Protein AF-A0A2D1U9T9-F1 (afdb_monomer)

Sequence (162 aa):
MYYWYNGSKIPLVIDSTIGIVLTEDYENVRSSLKSVSQSTKLRSDYYLFESKARLDLSKVIGKVKNLQYGYKTLSNQQLTPTGEIVVQPKQGVEFGAILAKSNAKLSIKNRNKYGTYVLKVESNASILDVANEIYKSGLVESSHPNFIARIVKFSNDPLFSS

Radius of gyration: 17.71 Å; Cα contacts (8 Å, |Δi|>4): 326; chains: 1; bounding box: 40×55×42 Å

pLDDT: mean 87.31, std 11.98, range [39.84, 95.81]

Solvent-accessible surface area (backbone atoms only — not comparable to full-atom values): 9339 Å² total; per-residue (Å²): 97,55,41,44,55,96,95,37,79,46,59,36,44,81,27,49,33,30,40,38,35,31,35,93,58,57,66,65,50,54,65,56,40,74,65,55,75,46,73,45,76,77,53,90,48,31,33,39,36,33,31,95,48,74,60,65,67,73,69,44,64,90,75,40,80,32,72,45,63,22,30,22,39,88,86,68,48,52,32,38,71,70,52,32,32,40,36,27,57,34,92,92,51,59,68,70,66,54,57,72,57,36,96,55,53,70,44,82,74,48,70,50,99,85,62,36,33,35,32,35,57,78,47,78,59,58,54,47,57,49,21,44,42,40,35,73,67,67,56,32,77,45,24,25,62,39,62,53,64,75,80,79,79,80,86,76,73,86,83,80,73,135

Secondary structure (DSSP, 8-state):
-EEEETTEEEEEEEEEEEEEEE-S-HHHHHHH-TTEEEEEEEETTEEEEEESS---GGGGTTTSSEEEEEEEETT--EEEEEEEEEEEEPTT--HHHHHTT-SS-EEEEEE-TTS-EEEEE-SS--HHHHHHHHHHTTSEEEEEEEEEE--------TT---

Nearest PDB structures (foldseek):
  1kon-assembly1_A  TM=4.796E-01  e=1.110E-01  Escherichia coli
  4wk3-assembly1_A  TM=5.100E-01  e=9.656E-01  Staphylococcus aureus subsp. aureus COL
  4yb7-assembly2_G  TM=3.724E-01  e=5.162E-01  Campylobacter jejuni RM1221
  7mp7-assembly1_A  TM=4.086E-01  e=1.612E+00  Thermus thermophilus
  1n0u-assembly1_A  TM=4.116E-01  e=2.691E+00  Saccharomyces cerevisiae

Foldseek 3Di:
DFADDQNDTFDKDFDQQKKKFQAPCPPQQVVLFVQFPDKDDPDDRIIITGGPDGTDCVSCVPVTQEMDTWIAGPVRWTWAFPQKKKFAFDPPQDPVVLCVQAPFDKDWPDADPNRITIIGGNHNDDQRVSQRSSVVVVGTPHMGTDIDTDDDPPPPPVPDDD

Mean predicted aligned error: 6.59 Å

Structure (mmCIF, N/CA/C/O backbone):
data_AF-A0A2D1U9T9-F1
#
_entry.id   AF-A0A2D1U9T9-F1
#
loop_
_atom_site.group_PDB
_atom_site.id
_atom_site.type_symbol
_atom_site.label_atom_id
_atom_site.label_alt_id
_atom_site.label_comp_id
_atom_site.label_asym_id
_atom_site.label_entity_id
_atom_site.label_seq_id
_atom_site.pdbx_PDB_ins_code
_atom_site.Cartn_x
_atom_site.Cartn_y
_atom_site.Cartn_z
_atom_site.occupancy
_atom_site.B_iso_or_equiv
_atom_site.auth_seq_id
_atom_site.auth_comp_id
_atom_site.auth_asym_id
_atom_site.auth_atom_id
_atom_site.pdbx_PDB_model_num
ATOM 1 N N . MET A 1 1 ? -9.357 -3.236 -8.770 1.00 90.19 1 MET A N 1
ATOM 2 C CA . MET A 1 1 ? -9.032 -3.211 -7.321 1.00 90.19 1 MET A CA 1
ATOM 3 C C . MET A 1 1 ? -9.669 -1.965 -6.716 1.00 90.19 1 MET A C 1
ATOM 5 O O . MET A 1 1 ? -10.080 -1.106 -7.488 1.00 90.19 1 MET A O 1
ATOM 9 N N . TYR A 1 2 ? -9.825 -1.858 -5.396 1.00 94.12 2 TYR A N 1
ATOM 10 C CA . TYR A 1 2 ? -10.397 -0.655 -4.771 1.00 94.12 2 TYR A CA 1
ATOM 11 C C . TYR A 1 2 ? -9.944 -0.493 -3.319 1.00 94.12 2 TYR A C 1
ATOM 13 O O . TYR A 1 2 ? -9.470 -1.451 -2.706 1.00 94.12 2 TYR A O 1
ATOM 21 N N . TYR A 1 3 ? -10.152 0.699 -2.769 1.00 94.06 3 TYR A N 1
ATOM 22 C CA . TYR A 1 3 ? -10.140 0.947 -1.327 1.00 94.06 3 TYR A CA 1
ATOM 23 C C . TYR A 1 3 ? -11.414 1.685 -0.908 1.00 94.06 3 TYR A C 1
ATOM 25 O O . TYR A 1 3 ? -12.088 2.286 -1.747 1.00 94.06 3 TYR A O 1
ATOM 33 N N . TRP A 1 4 ? -11.765 1.619 0.373 1.00 94.06 4 TRP A N 1
ATOM 34 C CA . TRP A 1 4 ? -12.865 2.406 0.925 1.00 94.06 4 TRP A CA 1
ATOM 35 C C . TRP A 1 4 ? -12.392 3.794 1.339 1.00 94.06 4 TRP A C 1
ATOM 37 O O . TRP A 1 4 ? -11.354 3.931 1.975 1.00 94.06 4 TRP A O 1
ATOM 47 N N . TYR A 1 5 ? -13.167 4.822 1.015 1.00 89.31 5 TYR A N 1
ATOM 48 C CA . TYR A 1 5 ? -12.962 6.184 1.501 1.00 89.31 5 TYR A CA 1
ATOM 49 C C . TYR A 1 5 ? -14.317 6.872 1.636 1.00 89.31 5 TYR A C 1
ATOM 51 O O . TYR A 1 5 ? -15.117 6.827 0.703 1.00 89.31 5 TYR A O 1
ATOM 59 N N . ASN A 1 6 ? -14.597 7.465 2.800 1.00 86.56 6 ASN A N 1
ATOM 60 C CA . ASN A 1 6 ? -15.868 8.138 3.104 1.00 86.56 6 ASN A CA 1
ATOM 61 C C . ASN A 1 6 ? -17.113 7.325 2.689 1.00 86.56 6 ASN A C 1
ATOM 63 O O . ASN A 1 6 ? -17.999 7.822 1.999 1.00 86.56 6 ASN A O 1
ATOM 67 N N . GLY A 1 7 ? -17.150 6.038 3.053 1.00 88.62 7 GLY A N 1
ATOM 68 C CA . GLY A 1 7 ? -18.287 5.156 2.759 1.00 88.62 7 GLY A CA 1
ATOM 69 C C . GLY A 1 7 ? -18.441 4.743 1.292 1.00 88.62 7 GLY A C 1
ATOM 70 O O . GLY A 1 7 ? -19.410 4.074 0.953 1.00 88.62 7 GLY A O 1
ATOM 71 N N . SER A 1 8 ? -17.495 5.098 0.419 1.00 92.62 8 SER A N 1
ATOM 72 C CA . SER A 1 8 ? -17.525 4.770 -1.009 1.00 92.62 8 SER A CA 1
ATOM 73 C C . SER A 1 8 ? -16.327 3.919 -1.421 1.00 92.62 8 SER A C 1
ATOM 75 O O . SER A 1 8 ? -15.230 4.054 -0.876 1.00 92.62 8 SER A O 1
ATOM 77 N N . LYS A 1 9 ? -16.522 3.045 -2.415 1.00 95.38 9 LYS A N 1
ATOM 78 C CA . LYS A 1 9 ? -15.424 2.296 -3.041 1.00 95.38 9 LYS A CA 1
ATOM 79 C C . LYS A 1 9 ? -14.753 3.167 -4.093 1.00 95.38 9 LYS A C 1
ATOM 81 O O . LYS A 1 9 ? -15.392 3.557 -5.067 1.00 95.38 9 LYS A O 1
ATOM 86 N N . ILE A 1 10 ? -13.461 3.407 -3.931 1.00 94.19 10 ILE A N 1
ATOM 87 C CA . ILE A 1 10 ? -12.645 4.143 -4.893 1.00 94.19 10 ILE A CA 1
ATOM 88 C C . ILE A 1 10 ? -11.875 3.133 -5.755 1.00 94.19 10 ILE A C 1
ATOM 90 O O . ILE A 1 10 ? -11.013 2.419 -5.229 1.00 94.19 10 ILE A O 1
ATOM 94 N N . PRO A 1 11 ? -12.185 3.019 -7.059 1.00 95.81 11 PRO A N 1
ATOM 95 C CA . PRO A 1 11 ? -11.520 2.075 -7.947 1.00 95.81 11 PRO A CA 1
ATOM 96 C C . PRO A 1 11 ? -10.074 2.487 -8.242 1.00 95.81 11 PRO A C 1
ATOM 98 O O . PRO A 1 11 ? -9.773 3.655 -8.487 1.00 95.81 11 PRO A O 1
ATOM 101 N N . LEU A 1 12 ? -9.195 1.487 -8.267 1.00 95.25 12 LEU A N 1
ATOM 102 C CA . LEU A 1 12 ? -7.776 1.609 -8.581 1.00 95.25 12 LEU A CA 1
ATOM 103 C C . LEU A 1 12 ? -7.355 0.578 -9.630 1.00 95.25 12 LEU A C 1
ATOM 105 O O . LEU A 1 12 ? -7.847 -0.562 -9.649 1.00 95.25 12 LEU A O 1
ATOM 109 N N . VAL A 1 13 ? -6.376 0.974 -10.438 1.00 95.25 13 VAL A N 1
ATOM 110 C CA . VAL A 1 13 ? -5.623 0.106 -11.349 1.00 95.25 13 VAL A CA 1
ATOM 111 C C . VAL A 1 13 ? -4.160 0.050 -10.916 1.00 95.25 13 VAL A C 1
ATOM 113 O O . VAL A 1 13 ? -3.642 1.007 -10.342 1.00 95.25 13 VAL A O 1
ATOM 116 N N . ILE A 1 14 ? -3.494 -1.078 -11.158 1.00 94.25 14 ILE A N 1
ATOM 117 C CA . ILE A 1 14 ? -2.065 -1.227 -10.861 1.00 94.25 14 ILE A CA 1
ATOM 118 C C . ILE A 1 14 ? -1.264 -0.322 -11.796 1.00 94.25 14 ILE A C 1
ATOM 120 O O . ILE A 1 14 ? -1.432 -0.380 -13.016 1.00 94.25 14 ILE A O 1
ATOM 124 N N . ASP A 1 15 ? -0.357 0.466 -11.226 1.00 94.38 15 ASP A N 1
ATOM 125 C CA . ASP A 1 15 ? 0.644 1.206 -11.979 1.00 94.38 15 ASP A CA 1
ATOM 126 C C . ASP A 1 15 ? 1.942 0.406 -12.062 1.00 94.38 15 ASP A C 1
ATOM 128 O O . ASP A 1 15 ? 2.809 0.476 -11.190 1.00 94.38 15 ASP A O 1
ATOM 132 N N . SER A 1 16 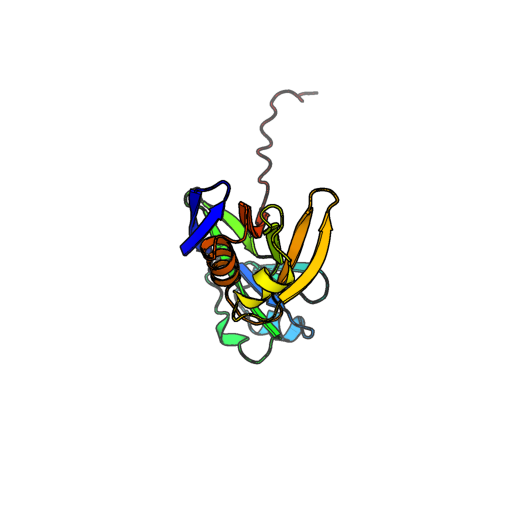? 2.079 -0.372 -13.134 1.00 93.94 16 SER A N 1
ATOM 133 C CA . SER A 1 16 ? 3.259 -1.218 -13.318 1.00 93.94 16 SER A CA 1
ATOM 134 C C . SER A 1 16 ? 4.541 -0.441 -13.646 1.00 93.94 16 SER A C 1
ATOM 136 O O . SER A 1 16 ? 5.605 -1.050 -13.733 1.00 93.94 16 SER A O 1
ATOM 138 N N . THR A 1 17 ? 4.467 0.882 -13.826 1.00 94.06 17 THR A N 1
ATOM 139 C CA . THR A 1 17 ? 5.641 1.739 -14.049 1.00 94.06 17 THR A CA 1
ATOM 140 C C . THR A 1 17 ? 6.226 2.294 -12.748 1.00 94.06 17 THR A C 1
ATOM 142 O O . THR A 1 17 ? 7.259 2.961 -12.783 1.00 94.06 17 THR A O 1
ATOM 145 N N . ILE A 1 18 ? 5.582 2.018 -11.608 1.00 93.81 18 ILE A N 1
ATOM 146 C CA . ILE A 1 18 ? 6.039 2.394 -10.268 1.00 93.81 18 ILE A CA 1
ATOM 147 C C . ILE A 1 18 ? 6.210 1.128 -9.429 1.00 93.81 18 ILE A C 1
ATOM 149 O O . ILE A 1 18 ? 5.272 0.351 -9.262 1.00 93.81 18 ILE A O 1
ATOM 153 N N . GLY A 1 19 ? 7.398 0.942 -8.864 1.00 93.19 19 GLY A N 1
ATOM 154 C CA . GLY A 1 19 ? 7.709 -0.118 -7.912 1.00 93.19 19 GLY A CA 1
ATOM 155 C C . GLY A 1 19 ? 8.127 0.471 -6.575 1.00 93.19 19 GLY A C 1
ATOM 156 O O . GLY A 1 19 ? 8.946 1.380 -6.528 1.00 93.19 19 GLY A O 1
ATOM 157 N N . ILE A 1 20 ? 7.585 -0.047 -5.484 1.00 91.81 20 ILE A N 1
ATOM 158 C CA . ILE A 1 20 ? 7.962 0.318 -4.124 1.00 91.81 20 ILE A CA 1
ATOM 159 C C . ILE A 1 20 ? 8.593 -0.911 -3.494 1.00 91.81 20 ILE A C 1
ATOM 161 O O . ILE A 1 20 ? 7.983 -1.979 -3.481 1.00 91.81 20 ILE A O 1
ATOM 165 N N . VAL A 1 21 ? 9.806 -0.762 -2.980 1.00 91.75 21 VAL A N 1
ATOM 166 C CA . VAL A 1 21 ? 10.605 -1.865 -2.450 1.00 91.75 21 VAL A CA 1
ATOM 167 C C . VAL A 1 21 ? 11.188 -1.473 -1.100 1.00 91.75 21 VAL A C 1
ATOM 169 O O . VAL A 1 21 ? 11.743 -0.386 -0.956 1.00 91.75 21 VAL A O 1
ATOM 172 N N . LEU A 1 22 ? 11.086 -2.374 -0.125 1.00 89.25 22 LEU A N 1
ATOM 173 C CA . LEU A 1 22 ? 11.794 -2.294 1.149 1.00 89.25 22 LEU A CA 1
ATOM 174 C C . LEU A 1 22 ? 13.066 -3.146 1.069 1.00 89.25 22 LEU A C 1
ATOM 176 O O . LEU A 1 22 ? 12.984 -4.378 1.062 1.00 89.25 22 LEU A O 1
ATOM 180 N N . THR A 1 23 ? 14.230 -2.501 1.006 1.00 91.06 23 THR A N 1
ATOM 181 C CA . THR A 1 23 ? 15.530 -3.167 0.846 1.00 91.06 23 THR A CA 1
ATOM 182 C C . THR A 1 23 ? 16.650 -2.395 1.534 1.00 91.06 23 THR A C 1
ATOM 184 O O . THR A 1 23 ? 16.737 -1.178 1.401 1.00 91.06 23 THR A O 1
ATOM 187 N N . GLU A 1 24 ? 17.534 -3.110 2.226 1.00 91.31 24 GLU A N 1
ATOM 188 C CA . GLU A 1 24 ? 18.800 -2.551 2.724 1.00 91.31 24 GLU A CA 1
ATOM 189 C C . GLU A 1 24 ? 19.870 -2.516 1.616 1.00 91.31 24 GLU A C 1
ATOM 191 O O . GLU A 1 24 ? 20.794 -1.709 1.664 1.00 91.31 24 GLU A O 1
ATOM 196 N N . ASP A 1 25 ? 19.714 -3.342 0.574 1.00 93.56 25 ASP A N 1
ATOM 197 C CA . ASP A 1 25 ? 20.613 -3.424 -0.579 1.00 93.56 25 ASP A CA 1
ATOM 198 C C . ASP A 1 25 ? 19.981 -2.719 -1.790 1.00 93.56 25 ASP A C 1
ATOM 200 O O . ASP A 1 25 ? 19.356 -3.325 -2.669 1.00 93.56 25 ASP A O 1
ATOM 204 N N . TYR A 1 26 ? 20.065 -1.389 -1.781 1.00 93.81 26 TYR A N 1
ATOM 205 C CA . TYR A 1 26 ? 19.505 -0.541 -2.834 1.00 93.81 26 TYR A CA 1
ATOM 206 C C . TYR A 1 26 ? 20.159 -0.797 -4.201 1.00 93.81 26 TYR A C 1
ATOM 208 O O . TYR A 1 26 ? 19.452 -0.887 -5.207 1.00 93.81 26 TYR A O 1
ATOM 216 N N . GLU A 1 27 ? 21.484 -0.952 -4.249 1.00 93.88 27 GLU A N 1
ATOM 217 C CA . GLU A 1 27 ? 22.237 -1.074 -5.506 1.00 93.88 27 GLU A CA 1
ATOM 218 C C . GLU A 1 27 ? 21.943 -2.396 -6.236 1.00 93.88 27 GLU A C 1
ATOM 220 O O . GLU A 1 27 ? 21.753 -2.421 -7.459 1.00 93.88 27 GLU A O 1
ATOM 225 N N . ASN A 1 28 ? 21.799 -3.506 -5.507 1.00 93.56 28 ASN A N 1
ATOM 226 C CA . ASN A 1 28 ? 21.411 -4.797 -6.090 1.00 93.56 28 ASN A CA 1
ATOM 227 C C . ASN A 1 28 ? 19.991 -4.770 -6.670 1.00 93.56 28 ASN A C 1
ATOM 229 O O . ASN A 1 28 ? 19.732 -5.278 -7.768 1.00 93.56 28 ASN A O 1
ATOM 233 N N . VAL A 1 29 ? 19.058 -4.117 -5.975 1.00 94.75 29 VAL A N 1
ATOM 234 C CA . VAL A 1 29 ? 17.693 -3.922 -6.481 1.00 94.75 29 VAL A CA 1
ATOM 235 C C . VAL A 1 29 ? 17.703 -3.021 -7.714 1.00 94.75 29 VAL A C 1
ATOM 237 O O . VAL A 1 29 ? 17.117 -3.376 -8.740 1.00 94.75 29 VAL A O 1
ATOM 240 N N . ARG A 1 30 ? 18.408 -1.886 -7.658 1.00 93.94 30 ARG A N 1
ATOM 241 C CA . ARG A 1 30 ? 18.481 -0.917 -8.758 1.00 93.94 30 ARG A CA 1
ATOM 242 C C . ARG A 1 30 ? 19.079 -1.521 -10.029 1.00 93.94 30 ARG A C 1
ATOM 244 O O . ARG A 1 30 ? 18.573 -1.234 -11.117 1.00 93.94 30 ARG A O 1
ATOM 251 N N . SER A 1 31 ? 20.117 -2.345 -9.898 1.00 92.44 31 SER A N 1
ATOM 252 C CA . SER A 1 31 ? 20.759 -3.051 -11.017 1.00 92.44 31 SER A CA 1
ATOM 253 C C . SER A 1 31 ? 19.899 -4.191 -11.578 1.00 92.44 31 SER A C 1
ATOM 255 O O . SER A 1 31 ? 19.903 -4.431 -12.788 1.00 92.44 31 SER A O 1
ATOM 257 N N . SER A 1 32 ? 19.095 -4.848 -10.734 1.00 93.38 32 SER A N 1
ATOM 258 C CA . SER A 1 32 ? 18.124 -5.869 -11.160 1.00 93.38 32 SER A CA 1
ATOM 259 C C . SER A 1 32 ? 16.955 -5.270 -11.959 1.00 93.38 32 SER A C 1
ATOM 261 O O . SER A 1 32 ? 16.421 -5.918 -12.862 1.00 93.38 32 SER A O 1
ATOM 263 N N . LEU A 1 33 ? 16.571 -4.021 -11.672 1.00 92.94 33 LEU A N 1
ATOM 264 C CA . LEU A 1 33 ? 15.481 -3.303 -12.342 1.00 92.94 33 LEU A CA 1
ATOM 265 C C . LEU A 1 33 ? 16.002 -2.404 -13.481 1.00 92.94 33 LEU A C 1
ATOM 267 O O . LEU A 1 33 ? 16.024 -1.176 -13.389 1.00 92.94 33 LEU A O 1
ATOM 271 N N . LYS A 1 34 ? 16.401 -3.026 -14.597 1.00 83.25 34 LYS A N 1
ATOM 272 C CA . LYS A 1 34 ? 17.073 -2.356 -15.733 1.00 83.25 34 LYS A CA 1
ATOM 273 C C . LYS A 1 34 ? 16.297 -1.195 -16.370 1.00 83.25 34 LYS A C 1
ATOM 275 O O . LYS A 1 34 ? 16.915 -0.285 -16.907 1.00 83.25 34 LYS A O 1
ATOM 280 N N . SER A 1 35 ? 14.965 -1.211 -16.323 1.00 85.62 35 SER A N 1
ATOM 281 C CA . SER A 1 35 ? 14.114 -0.187 -16.945 1.00 85.62 35 SER A CA 1
ATOM 282 C C . SER A 1 35 ? 13.901 1.060 -16.080 1.00 85.62 35 SER A C 1
ATOM 284 O O . SER A 1 35 ? 13.251 2.002 -16.532 1.00 85.62 35 SER A O 1
ATOM 286 N N . VAL A 1 36 ? 14.421 1.100 -14.851 1.00 93.12 36 VAL A N 1
ATOM 287 C CA . VAL A 1 36 ? 14.242 2.244 -13.946 1.00 93.12 36 VAL A CA 1
ATOM 288 C C . VAL A 1 36 ? 14.897 3.494 -14.529 1.00 93.12 36 VAL A C 1
ATOM 290 O O . VAL A 1 36 ? 16.095 3.507 -14.817 1.00 93.12 36 VAL A O 1
ATOM 293 N N . SER A 1 37 ? 14.109 4.560 -14.648 1.00 92.62 37 SER A N 1
ATOM 294 C CA . SER A 1 37 ? 14.563 5.897 -15.030 1.00 92.62 37 SER A CA 1
ATOM 295 C C . SER A 1 37 ? 14.902 6.762 -13.821 1.00 92.62 37 SER A C 1
ATOM 297 O O . SER A 1 37 ? 15.822 7.568 -13.894 1.00 92.62 37 SER A O 1
ATOM 299 N N . GLN A 1 38 ? 14.181 6.597 -12.712 1.00 92.69 38 GLN A N 1
ATOM 300 C CA . GLN A 1 38 ? 14.371 7.388 -11.499 1.00 92.69 38 GLN A CA 1
ATOM 301 C C . GLN A 1 38 ? 14.108 6.533 -10.262 1.00 92.69 38 GLN A C 1
ATOM 303 O O . GLN A 1 38 ? 13.272 5.632 -10.283 1.00 92.69 38 GLN A O 1
ATOM 308 N N . SER A 1 39 ? 14.814 6.822 -9.176 1.00 93.25 39 SER A N 1
ATOM 309 C CA . SER A 1 39 ? 14.544 6.250 -7.863 1.00 93.25 39 SER A CA 1
ATOM 310 C C . SER A 1 39 ? 14.529 7.344 -6.802 1.00 93.25 39 SER A C 1
ATOM 312 O O . SER A 1 39 ? 15.272 8.320 -6.882 1.00 93.25 39 SER A O 1
ATOM 314 N N . THR A 1 40 ? 13.669 7.178 -5.802 1.00 91.19 40 THR A N 1
ATOM 315 C CA . THR A 1 40 ? 13.531 8.099 -4.672 1.00 91.19 40 THR A CA 1
ATOM 316 C C . THR A 1 40 ? 13.466 7.300 -3.378 1.00 91.19 40 THR A C 1
ATOM 318 O O . THR A 1 40 ? 12.665 6.374 -3.253 1.00 91.19 40 THR A O 1
ATOM 321 N N . LYS A 1 41 ? 14.280 7.666 -2.385 1.00 90.19 41 LYS A N 1
ATOM 322 C CA . LYS A 1 41 ? 14.175 7.116 -1.029 1.00 90.19 41 LYS A CA 1
ATOM 323 C C . LYS A 1 41 ? 13.000 7.794 -0.323 1.00 90.19 41 LYS A C 1
ATOM 325 O O . LYS A 1 41 ? 13.044 8.996 -0.085 1.00 90.19 41 LYS A O 1
ATOM 330 N N . LEU A 1 42 ? 11.941 7.044 -0.021 1.00 82.19 42 LEU A N 1
ATOM 331 C CA . LEU A 1 42 ? 10.736 7.594 0.611 1.00 82.19 42 LEU A CA 1
ATOM 332 C C . LEU A 1 42 ? 10.944 7.801 2.115 1.00 82.19 42 LEU A C 1
ATOM 334 O O . LEU A 1 42 ? 10.578 8.843 2.652 1.00 82.19 42 LEU A O 1
ATOM 338 N N . ARG A 1 43 ? 11.487 6.783 2.801 1.00 76.88 43 ARG A N 1
ATOM 339 C CA . ARG A 1 43 ? 11.773 6.767 4.250 1.00 76.88 43 ARG A CA 1
ATOM 340 C C . ARG A 1 43 ? 12.472 5.475 4.651 1.00 76.88 43 ARG A C 1
ATOM 342 O O . ARG A 1 43 ? 12.075 4.422 4.158 1.00 76.88 43 ARG A O 1
ATOM 349 N N . SER A 1 44 ? 13.404 5.526 5.612 1.00 82.12 44 SER A N 1
ATOM 350 C CA . SER A 1 44 ? 14.166 4.331 6.036 1.00 82.12 44 SER A CA 1
ATOM 351 C C . SER A 1 44 ? 14.599 3.551 4.787 1.00 82.12 44 SER A C 1
ATOM 353 O O . SER A 1 44 ? 15.062 4.185 3.854 1.00 82.12 44 SER A O 1
ATOM 355 N N . ASP A 1 45 ? 14.355 2.253 4.688 1.00 87.31 45 ASP A N 1
ATOM 356 C CA . ASP A 1 45 ? 14.796 1.420 3.565 1.00 87.31 45 ASP A CA 1
ATOM 357 C C . ASP A 1 45 ? 13.729 1.248 2.468 1.00 87.31 45 ASP A C 1
ATOM 359 O O . ASP A 1 45 ? 13.810 0.344 1.638 1.00 87.31 45 ASP A O 1
ATOM 363 N N . TYR A 1 46 ? 12.704 2.110 2.457 1.00 87.19 46 TYR A N 1
ATOM 364 C CA . TYR A 1 46 ? 11.708 2.158 1.388 1.00 87.19 46 TYR A CA 1
ATOM 365 C C . TYR A 1 46 ? 12.187 3.025 0.227 1.00 87.19 46 TYR A C 1
ATOM 367 O O . TYR A 1 46 ? 12.371 4.241 0.364 1.00 87.19 46 TYR A O 1
ATOM 375 N N . TYR A 1 47 ? 12.274 2.401 -0.939 1.00 91.88 47 TYR A N 1
ATOM 376 C CA . TYR A 1 47 ? 12.631 3.024 -2.201 1.00 91.88 47 TYR A CA 1
ATOM 377 C C . TYR A 1 47 ? 11.470 2.931 -3.183 1.00 91.88 47 TYR A C 1
ATOM 379 O O . TYR A 1 47 ? 10.853 1.880 -3.351 1.00 91.88 47 TYR A O 1
ATOM 387 N N . LEU A 1 48 ? 11.188 4.048 -3.839 1.00 92.94 48 LEU A N 1
ATOM 388 C CA . LEU A 1 48 ? 10.314 4.138 -4.994 1.00 92.94 48 LEU A CA 1
ATOM 389 C C . LEU A 1 48 ? 11.177 4.123 -6.252 1.00 92.94 48 LEU A C 1
ATOM 391 O O . LEU A 1 48 ? 12.156 4.856 -6.346 1.00 92.94 48 LEU A O 1
ATOM 395 N N . PHE A 1 49 ? 10.799 3.287 -7.204 1.00 94.31 49 PHE A N 1
ATOM 396 C CA . PHE A 1 49 ? 11.422 3.114 -8.503 1.00 94.31 49 PHE A CA 1
ATOM 397 C C . PHE A 1 49 ? 10.400 3.476 -9.577 1.00 94.31 49 PHE A C 1
ATOM 399 O O . PHE A 1 49 ? 9.311 2.908 -9.620 1.00 94.31 49 PHE A O 1
ATOM 406 N N . GLU A 1 50 ? 10.760 4.406 -10.450 1.00 93.88 50 GLU A N 1
ATOM 407 C CA . GLU A 1 50 ? 9.949 4.873 -11.570 1.00 93.88 50 GLU A CA 1
ATOM 408 C C . GLU A 1 50 ? 10.591 4.456 -12.889 1.00 93.88 50 GLU A C 1
ATOM 410 O O . GLU A 1 50 ? 11.815 4.488 -13.050 1.00 93.88 50 GLU A O 1
ATOM 415 N N . SER A 1 51 ? 9.755 4.096 -13.855 1.00 94.38 51 SER A N 1
ATOM 416 C CA . SER A 1 51 ? 10.155 3.794 -15.224 1.00 94.38 51 SER A CA 1
ATOM 417 C C . SER A 1 51 ? 9.174 4.403 -16.224 1.00 94.38 51 SER A C 1
ATOM 419 O O . SER A 1 51 ? 8.025 4.683 -15.900 1.00 94.38 51 SER A O 1
ATOM 421 N N . LYS A 1 52 ? 9.616 4.586 -17.472 1.00 91.06 52 LYS A N 1
ATOM 422 C CA . LYS A 1 52 ? 8.720 4.863 -18.609 1.00 91.06 52 LYS A CA 1
ATOM 423 C C . LYS A 1 52 ? 8.058 3.592 -19.156 1.00 91.06 52 LYS A C 1
ATOM 425 O O . LYS A 1 52 ? 7.089 3.682 -19.900 1.00 91.06 52 LYS A O 1
ATOM 430 N N . ALA A 1 53 ? 8.592 2.424 -18.808 1.00 92.38 53 ALA A N 1
ATOM 431 C CA . ALA A 1 53 ? 8.098 1.118 -19.216 1.00 92.38 53 ALA A CA 1
ATOM 432 C C . ALA A 1 53 ? 7.642 0.311 -17.994 1.00 92.38 53 ALA A C 1
ATOM 434 O O . ALA A 1 53 ? 7.860 0.693 -16.844 1.00 92.38 53 ALA A O 1
ATOM 435 N N . ARG A 1 54 ? 7.005 -0.835 -18.239 1.00 93.31 54 ARG A N 1
ATOM 436 C CA . ARG A 1 54 ? 6.621 -1.757 -17.169 1.00 93.31 54 ARG A CA 1
ATOM 437 C C . ARG A 1 54 ? 7.860 -2.242 -16.405 1.00 93.31 54 ARG A C 1
ATOM 439 O O . ARG A 1 54 ? 8.824 -2.720 -17.004 1.00 93.31 54 ARG A O 1
ATOM 446 N N . LEU A 1 55 ? 7.811 -2.147 -15.080 1.00 94.25 55 LEU A N 1
ATOM 447 C CA . LEU A 1 55 ? 8.781 -2.753 -14.175 1.00 94.25 55 LEU A CA 1
ATOM 448 C C . LEU A 1 55 ? 8.445 -4.230 -13.974 1.00 94.25 55 LEU A C 1
ATOM 450 O O . LEU A 1 55 ? 7.296 -4.592 -13.706 1.00 94.25 55 LEU A O 1
ATOM 454 N N . ASP A 1 56 ? 9.463 -5.080 -14.052 1.00 93.12 56 ASP A N 1
ATOM 455 C CA . ASP A 1 56 ? 9.369 -6.487 -13.678 1.00 93.12 56 ASP A CA 1
ATOM 456 C C . ASP A 1 56 ? 9.895 -6.677 -12.250 1.00 93.12 56 ASP A C 1
ATOM 458 O O . ASP A 1 56 ? 11.080 -6.933 -12.029 1.00 93.12 56 ASP A O 1
ATOM 462 N N . LEU A 1 57 ? 9.004 -6.535 -11.263 1.00 92.00 57 LEU A N 1
ATOM 463 C CA . LEU A 1 57 ? 9.374 -6.717 -9.858 1.00 92.00 57 LEU A CA 1
ATOM 464 C C . LEU A 1 57 ? 9.669 -8.183 -9.509 1.00 92.00 57 LEU A C 1
ATOM 466 O O . LEU A 1 57 ? 10.224 -8.443 -8.443 1.00 92.00 57 LEU A O 1
ATOM 4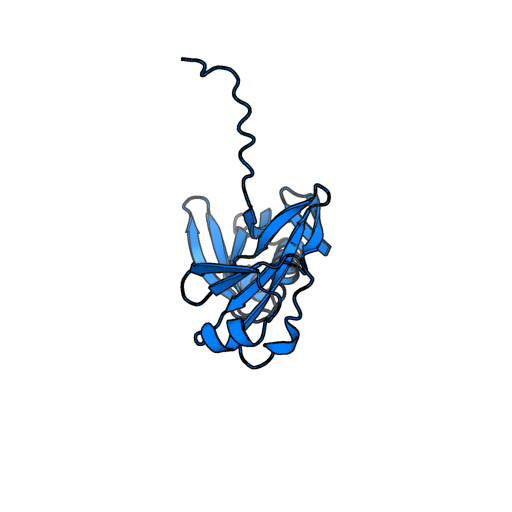70 N N . SER A 1 58 ? 9.386 -9.143 -10.402 1.00 92.25 58 SER A N 1
ATOM 471 C CA . SER A 1 58 ? 9.750 -10.545 -10.163 1.00 92.25 58 SER A CA 1
ATOM 472 C C . SER A 1 58 ? 11.263 -10.741 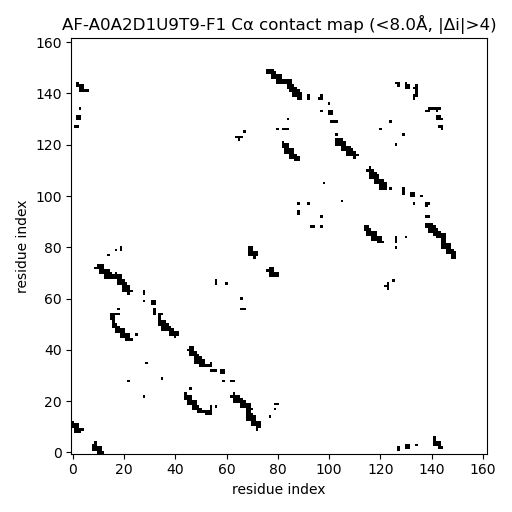-10.042 1.00 92.25 58 SER A C 1
ATOM 474 O O . SER A 1 58 ? 11.718 -11.617 -9.310 1.00 92.25 58 SER A O 1
ATOM 476 N N . LYS A 1 59 ? 12.057 -9.862 -10.671 1.00 92.75 59 LYS A N 1
ATOM 477 C CA . LYS A 1 59 ? 13.529 -9.881 -10.628 1.00 92.75 59 LYS A CA 1
ATOM 478 C C . LYS A 1 59 ? 1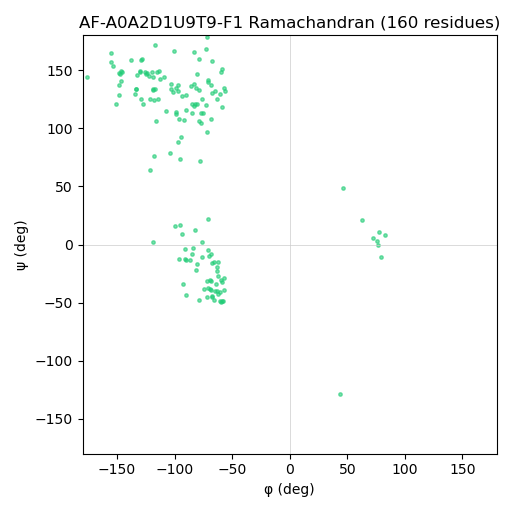4.126 -9.608 -9.250 1.00 92.75 59 LYS A C 1
ATOM 480 O O . LYS A 1 59 ? 15.317 -9.849 -9.048 1.00 92.75 59 LYS A O 1
ATOM 485 N N . VAL A 1 60 ? 13.324 -9.089 -8.324 1.00 92.50 60 VAL A N 1
ATOM 486 C CA . VAL A 1 60 ? 13.760 -8.740 -6.967 1.00 92.50 60 VAL A CA 1
ATOM 487 C C . VAL A 1 60 ? 13.016 -9.524 -5.886 1.00 92.50 60 VAL A C 1
ATOM 489 O O . VAL A 1 60 ? 13.296 -9.339 -4.703 1.00 92.50 60 VAL A O 1
ATOM 492 N N . ILE A 1 61 ? 12.120 -10.445 -6.267 1.00 89.38 61 ILE A N 1
ATOM 493 C CA . ILE A 1 61 ? 11.488 -11.378 -5.324 1.00 89.38 61 ILE A CA 1
ATOM 494 C C . ILE A 1 61 ? 12.580 -12.182 -4.604 1.00 89.38 61 ILE A C 1
ATOM 496 O O . ILE A 1 61 ? 13.534 -12.649 -5.221 1.00 89.38 61 ILE A O 1
ATOM 500 N N . GLY A 1 62 ? 12.449 -12.315 -3.282 1.00 86.25 62 GLY A N 1
ATOM 501 C CA . GLY A 1 62 ? 13.407 -13.029 -2.430 1.00 86.25 62 GLY A CA 1
ATOM 502 C C . GLY A 1 62 ? 14.668 -12.237 -2.069 1.00 86.25 62 GLY A C 1
ATOM 503 O O . GLY A 1 62 ? 15.392 -12.649 -1.170 1.00 86.25 62 GLY A O 1
ATOM 504 N N . LYS A 1 63 ? 14.915 -11.086 -2.709 1.00 87.25 63 LYS A N 1
ATOM 505 C CA . LYS A 1 63 ? 16.035 -10.182 -2.380 1.00 87.25 63 LYS A CA 1
ATOM 506 C C . LYS A 1 63 ? 15.637 -9.034 -1.454 1.00 87.25 63 LYS A C 1
ATOM 508 O O . LYS A 1 63 ? 16.488 -8.297 -0.974 1.00 87.25 63 LYS A O 1
ATOM 513 N N . VAL A 1 64 ? 14.337 -8.836 -1.266 1.00 89.94 64 VAL A N 1
ATOM 514 C CA . VAL A 1 64 ? 13.768 -7.645 -0.633 1.00 89.94 64 VAL A CA 1
ATOM 515 C C . VAL A 1 64 ? 12.790 -8.065 0.448 1.00 89.94 64 VAL A C 1
ATOM 517 O O . VAL A 1 64 ? 12.140 -9.106 0.336 1.00 89.94 64 VAL A O 1
ATOM 520 N N . LYS A 1 65 ? 12.668 -7.249 1.496 1.00 85.12 65 LYS A N 1
ATOM 521 C CA . LYS A 1 65 ? 11.755 -7.542 2.607 1.00 85.12 65 LYS A CA 1
ATOM 522 C C . LYS A 1 65 ? 10.304 -7.375 2.179 1.00 85.12 65 LYS A C 1
ATOM 524 O O . LYS A 1 65 ? 9.469 -8.155 2.614 1.00 85.12 65 LYS A O 1
ATOM 529 N N . ASN A 1 66 ? 10.032 -6.376 1.336 1.00 84.75 66 ASN A N 1
ATOM 530 C CA . ASN A 1 66 ? 8.707 -6.092 0.791 1.00 84.75 66 ASN A CA 1
ATOM 531 C C . ASN A 1 66 ? 8.811 -5.490 -0.615 1.00 84.75 66 ASN A C 1
ATOM 533 O O . ASN A 1 66 ? 9.774 -4.784 -0.920 1.00 84.75 66 ASN A O 1
ATOM 537 N N . LEU A 1 67 ? 7.825 -5.776 -1.462 1.00 89.19 67 LEU A N 1
ATOM 538 C CA . LEU A 1 67 ? 7.679 -5.207 -2.796 1.00 89.19 67 LEU A CA 1
ATOM 539 C C . LEU A 1 67 ? 6.201 -5.041 -3.148 1.00 89.19 67 LEU A C 1
ATOM 541 O O . LEU A 1 67 ? 5.379 -5.916 -2.885 1.00 89.19 67 LEU A O 1
ATOM 545 N N . GLN A 1 68 ? 5.873 -3.935 -3.801 1.00 89.88 68 GLN A N 1
ATOM 546 C CA . GLN A 1 68 ? 4.538 -3.680 -4.329 1.00 89.88 68 GLN A CA 1
ATOM 547 C C . GLN A 1 68 ? 4.611 -2.729 -5.520 1.00 89.88 68 GLN A C 1
ATOM 549 O O . GLN A 1 68 ? 5.521 -1.908 -5.623 1.00 89.88 68 GLN A O 1
ATOM 554 N N . TYR A 1 69 ? 3.634 -2.820 -6.415 1.00 93.00 69 TYR A N 1
ATOM 555 C CA . TYR A 1 69 ? 3.445 -1.804 -7.445 1.00 93.00 69 TYR A CA 1
ATOM 556 C C . TYR A 1 69 ? 2.743 -0.562 -6.877 1.00 93.00 69 TYR A C 1
ATOM 558 O O . TYR A 1 69 ? 2.075 -0.624 -5.840 1.00 93.00 69 TYR A O 1
ATOM 566 N N . GLY A 1 70 ? 2.883 0.564 -7.576 1.00 93.38 70 GLY A N 1
ATOM 567 C CA . GLY A 1 70 ? 2.031 1.733 -7.371 1.00 93.38 70 GLY A CA 1
ATOM 568 C C . GLY A 1 70 ? 0.608 1.510 -7.892 1.00 93.38 70 GLY A C 1
ATOM 569 O O . GLY A 1 70 ? 0.283 0.471 -8.474 1.00 93.38 70 GLY A O 1
ATOM 570 N N . TYR A 1 71 ? -0.245 2.516 -7.716 1.00 94.25 71 TYR A N 1
ATOM 571 C CA . TYR A 1 71 ? -1.621 2.516 -8.212 1.00 94.25 71 TYR A CA 1
ATOM 572 C C . TYR A 1 71 ? -1.932 3.781 -9.004 1.00 94.25 71 TYR A C 1
ATOM 574 O O . TYR A 1 71 ? -1.304 4.822 -8.815 1.00 94.25 71 TYR A O 1
ATOM 582 N N . LYS A 1 72 ? -2.961 3.706 -9.846 1.00 93.75 72 LYS A N 1
ATOM 583 C CA . LYS A 1 72 ? -3.617 4.866 -10.448 1.00 93.75 72 LYS A CA 1
ATOM 584 C C . LYS A 1 72 ? -5.110 4.857 -10.161 1.00 93.75 72 LYS A C 1
ATOM 586 O O . LYS A 1 72 ? -5.738 3.797 -10.117 1.00 93.75 72 LYS A O 1
ATOM 591 N N . THR A 1 73 ? -5.681 6.043 -10.009 1.00 91.38 73 THR A N 1
ATOM 592 C CA . THR A 1 73 ? -7.134 6.241 -10.071 1.00 91.38 73 THR A CA 1
ATOM 593 C C . THR A 1 73 ? -7.627 6.113 -11.516 1.00 91.38 73 THR A C 1
ATOM 595 O O . THR A 1 73 ? -6.841 6.158 -12.464 1.00 91.38 73 THR A O 1
ATOM 598 N N . LEU A 1 74 ? -8.948 6.028 -11.707 1.00 90.06 74 LEU A N 1
ATOM 599 C CA . LEU A 1 74 ? -9.545 6.103 -13.049 1.00 90.06 74 LEU A CA 1
ATOM 600 C C . LEU A 1 74 ? -9.311 7.461 -13.737 1.00 90.06 74 LEU A C 1
ATOM 602 O O . LEU A 1 74 ? -9.304 7.529 -14.959 1.00 90.06 74 LEU A O 1
ATOM 606 N N . SER A 1 75 ? -9.053 8.522 -12.966 1.00 88.56 75 SER A N 1
ATOM 607 C CA . SER A 1 75 ? -8.624 9.835 -13.471 1.00 88.56 75 SER A CA 1
ATOM 608 C C . SER A 1 75 ? -7.115 9.923 -13.751 1.00 88.56 75 SER A C 1
ATOM 610 O O . SER A 1 75 ? -6.590 11.015 -13.948 1.00 88.56 75 SER A O 1
ATOM 612 N N . ASN A 1 76 ? -6.407 8.786 -13.770 1.00 87.62 76 ASN A N 1
ATOM 613 C CA . ASN A 1 76 ? -4.969 8.674 -14.034 1.00 87.62 76 ASN A CA 1
ATOM 614 C C . ASN A 1 76 ? -4.069 9.383 -12.997 1.00 87.62 76 ASN A C 1
ATOM 616 O O . ASN A 1 76 ? -2.899 9.658 -13.265 1.00 87.62 76 ASN A O 1
ATOM 620 N N . GLN A 1 77 ? -4.578 9.645 -11.789 1.00 89.44 77 GLN A N 1
ATOM 621 C CA . GLN A 1 77 ? -3.763 10.154 -10.688 1.00 89.44 77 GLN A CA 1
ATOM 622 C C . GLN A 1 77 ? -2.919 9.021 -10.105 1.00 89.44 77 GLN A C 1
ATOM 624 O O . GLN A 1 77 ? -3.460 7.998 -9.691 1.00 89.44 77 GLN A O 1
ATOM 629 N N . GLN A 1 78 ? -1.601 9.217 -10.044 1.00 90.81 78 GLN A N 1
ATOM 630 C CA . GLN A 1 78 ? -0.668 8.249 -9.469 1.00 90.81 78 GLN A CA 1
ATOM 631 C C . GLN A 1 78 ? -0.667 8.302 -7.941 1.00 90.81 78 GLN A C 1
ATOM 633 O O . GLN A 1 78 ? -0.558 9.373 -7.336 1.00 90.81 78 GLN A O 1
ATOM 638 N N . LEU A 1 79 ? -0.739 7.121 -7.335 1.00 91.94 79 LEU A N 1
ATOM 639 C CA . LEU A 1 79 ? -0.777 6.896 -5.899 1.00 91.94 79 LEU A CA 1
ATOM 640 C C . LEU A 1 79 ? 0.305 5.889 -5.511 1.00 91.94 79 LEU A C 1
ATOM 642 O O . LEU A 1 79 ? 0.314 4.742 -5.960 1.00 91.94 79 LEU A O 1
ATOM 646 N N . THR A 1 80 ? 1.203 6.316 -4.632 1.00 90.44 80 THR A N 1
ATOM 647 C CA . THR A 1 80 ? 2.260 5.466 -4.081 1.00 90.44 80 THR A CA 1
ATOM 648 C C . THR A 1 80 ? 1.834 4.951 -2.707 1.00 90.44 80 THR A C 1
ATOM 650 O O . THR A 1 80 ? 1.708 5.761 -1.785 1.00 90.44 80 THR A O 1
ATOM 653 N N . PRO A 1 81 ? 1.604 3.639 -2.522 1.00 89.69 81 PRO A N 1
ATOM 654 C CA . PRO A 1 81 ? 1.295 3.074 -1.210 1.00 89.69 81 PRO A CA 1
ATOM 655 C C . PRO A 1 81 ? 2.479 3.224 -0.254 1.00 89.69 81 PRO A C 1
ATOM 657 O O . PRO A 1 81 ? 3.613 2.879 -0.585 1.00 89.69 81 PRO A O 1
ATOM 660 N N . THR A 1 82 ? 2.217 3.701 0.962 1.00 87.19 82 THR A N 1
ATOM 661 C CA . THR A 1 82 ? 3.281 3.899 1.960 1.00 87.19 82 THR A CA 1
ATOM 662 C C . THR A 1 82 ? 3.576 2.645 2.784 1.00 87.19 82 THR A C 1
ATOM 664 O O . THR A 1 82 ? 4.585 2.601 3.486 1.00 87.19 82 THR A O 1
ATOM 667 N N . GLY A 1 83 ? 2.707 1.632 2.733 1.00 86.75 83 GLY A N 1
ATOM 668 C CA . GLY A 1 83 ? 2.719 0.517 3.688 1.00 86.75 83 GLY A CA 1
ATOM 669 C C . GLY A 1 83 ? 1.989 0.836 5.000 1.00 86.75 83 GLY A C 1
ATOM 670 O O . GLY A 1 83 ? 2.071 0.056 5.946 1.00 86.75 83 GLY A O 1
ATOM 671 N N . GLU A 1 84 ? 1.291 1.976 5.080 1.00 90.62 84 GLU A N 1
ATOM 672 C CA . GLU A 1 84 ? 0.463 2.344 6.232 1.00 90.62 84 GLU A CA 1
ATOM 673 C C . GLU A 1 84 ? -1.028 2.405 5.923 1.00 90.62 84 GLU A C 1
ATOM 675 O O . GLU A 1 84 ? -1.438 2.793 4.832 1.00 90.62 84 GLU A O 1
ATOM 680 N N . ILE A 1 85 ? -1.839 2.098 6.928 1.00 94.00 85 ILE A N 1
ATOM 681 C CA . ILE A 1 85 ? -3.295 2.187 6.887 1.00 94.00 85 ILE A CA 1
ATOM 682 C C . ILE A 1 85 ? -3.732 3.180 7.955 1.00 94.00 85 ILE A C 1
ATOM 684 O O . ILE A 1 85 ? -3.276 3.120 9.097 1.00 94.00 85 ILE A O 1
ATOM 688 N N . VAL A 1 86 ? -4.621 4.091 7.584 1.00 94.44 86 VAL A N 1
ATOM 689 C CA . VAL A 1 86 ? -5.283 5.003 8.514 1.00 94.44 86 VAL A CA 1
ATOM 690 C C . VAL A 1 86 ? -6.605 4.369 8.923 1.00 94.44 86 VAL A C 1
ATOM 692 O O . VAL A 1 86 ? -7.378 3.945 8.064 1.00 94.44 86 VAL A O 1
ATOM 695 N N . VAL A 1 87 ? -6.848 4.269 10.228 1.00 95.38 87 VAL A N 1
ATOM 696 C CA . VAL A 1 87 ? -8.035 3.613 10.788 1.00 95.38 87 VAL A CA 1
ATOM 697 C C . VAL A 1 87 ? -8.664 4.479 11.866 1.00 95.38 87 VAL A C 1
ATOM 699 O O . VAL A 1 87 ? -7.973 4.951 12.767 1.00 95.38 87 VAL A O 1
ATOM 702 N N . GLN A 1 88 ? -9.982 4.632 11.815 1.00 94.50 88 GLN A N 1
ATOM 703 C CA . GLN A 1 88 ? -10.766 5.260 12.870 1.00 94.50 88 GLN A CA 1
ATOM 704 C C . GLN A 1 88 ? -11.730 4.231 13.473 1.00 94.50 88 GLN A C 1
ATOM 706 O O . GLN A 1 88 ? -12.705 3.866 12.815 1.00 94.50 88 GLN A O 1
ATOM 711 N N . PRO A 1 89 ? -11.474 3.737 14.697 1.00 94.62 89 PRO A N 1
ATOM 712 C CA . PRO A 1 89 ? -12.394 2.857 15.411 1.00 94.62 89 PRO A CA 1
ATOM 713 C C . PRO A 1 89 ? -13.759 3.514 15.625 1.00 94.62 89 PRO A C 1
ATOM 715 O O . PRO A 1 89 ? -13.840 4.735 15.783 1.00 94.62 89 PRO A O 1
ATOM 718 N N . LYS A 1 90 ? -14.816 2.702 15.694 1.00 94.88 90 LYS A N 1
ATOM 719 C CA . LYS A 1 90 ? -16.099 3.162 16.238 1.00 94.88 90 LYS A CA 1
ATOM 720 C C . LYS A 1 90 ? -15.973 3.438 17.733 1.00 94.88 90 LYS A C 1
ATOM 722 O O . LYS A 1 90 ? -15.095 2.898 18.411 1.00 94.88 90 LYS A O 1
ATOM 727 N N . GLN A 1 91 ? -16.872 4.261 18.263 1.00 91.75 91 GLN A N 1
ATOM 728 C CA . GLN A 1 91 ? -16.909 4.543 19.695 1.00 91.75 91 GLN A CA 1
ATOM 729 C C . GLN A 1 91 ? -17.049 3.243 20.506 1.00 91.75 91 GLN A C 1
ATOM 731 O O . GLN A 1 91 ? -17.886 2.399 20.200 1.00 91.75 91 GLN A O 1
ATOM 736 N N . GLY A 1 92 ? -16.210 3.083 21.534 1.00 89.69 92 GLY A N 1
ATOM 737 C CA . GLY A 1 92 ? -16.210 1.903 22.407 1.00 89.69 92 GLY A CA 1
ATOM 738 C C . GLY A 1 92 ? -15.566 0.644 21.812 1.00 89.69 92 GLY A C 1
ATOM 739 O O . GLY A 1 92 ? -15.504 -0.373 22.495 1.00 89.69 92 GLY A O 1
ATOM 740 N N . VAL A 1 93 ? -15.066 0.686 20.570 1.00 92.06 93 VAL A N 1
ATOM 741 C CA . VAL A 1 93 ? -14.324 -0.438 19.986 1.00 92.06 93 VAL A CA 1
ATOM 742 C C . VAL A 1 93 ? -12.866 -0.390 20.423 1.00 92.06 93 VAL A C 1
ATOM 744 O O . VAL A 1 93 ? -12.123 0.535 20.090 1.00 92.06 93 VAL A O 1
ATOM 747 N N . GLU A 1 94 ? -12.444 -1.449 21.108 1.00 87.94 94 GLU A N 1
ATOM 748 C CA . GLU A 1 94 ? -11.053 -1.647 21.490 1.00 87.94 94 GLU A CA 1
ATOM 749 C C . GLU A 1 94 ? -10.161 -1.926 20.281 1.00 87.94 94 GLU A C 1
ATOM 751 O O . GLU A 1 94 ? -10.473 -2.729 19.396 1.00 87.94 94 GLU A O 1
ATOM 756 N N . PHE A 1 95 ? -8.986 -1.303 20.273 1.00 83.38 95 PHE A N 1
ATOM 757 C CA . PHE A 1 95 ? -8.076 -1.389 19.136 1.00 83.38 95 PHE A CA 1
ATOM 758 C C . PHE A 1 95 ? -7.564 -2.820 18.886 1.00 83.38 95 PHE A C 1
ATOM 760 O O . PHE A 1 95 ? -7.409 -3.239 17.737 1.00 83.38 95 PHE A O 1
ATOM 767 N N . GLY A 1 96 ? -7.371 -3.612 19.946 1.00 86.75 96 GLY A N 1
ATOM 768 C CA . GLY A 1 96 ? -6.982 -5.021 19.825 1.00 86.75 96 GLY A CA 1
ATOM 769 C C . GLY A 1 96 ? -7.987 -5.859 19.025 1.00 86.75 96 GLY A C 1
ATOM 770 O O . GLY A 1 96 ? -7.583 -6.747 18.274 1.00 86.75 96 GLY A O 1
ATOM 771 N N . ALA A 1 97 ? -9.281 -5.528 19.099 1.00 89.31 97 ALA A N 1
ATOM 772 C CA . ALA A 1 97 ? -10.315 -6.210 18.323 1.00 89.31 97 ALA A CA 1
ATOM 773 C C . ALA A 1 97 ? -10.190 -5.931 16.819 1.00 89.31 97 ALA A C 1
ATOM 775 O O . ALA A 1 97 ? -10.506 -6.804 16.016 1.00 89.31 97 ALA A O 1
ATOM 776 N N . ILE A 1 98 ? -9.698 -4.747 16.436 1.00 90.12 98 ILE A N 1
ATOM 777 C CA . ILE A 1 98 ? -9.443 -4.372 15.038 1.00 90.12 98 ILE A CA 1
ATOM 778 C C . ILE A 1 98 ? -8.228 -5.128 14.499 1.00 90.12 98 ILE A C 1
ATOM 780 O O . ILE A 1 98 ? -8.292 -5.682 13.402 1.00 90.12 98 ILE A O 1
ATOM 784 N N . LEU A 1 99 ? -7.139 -5.190 15.274 1.00 88.12 99 LEU A N 1
ATOM 785 C CA . LEU A 1 99 ? -5.932 -5.927 14.887 1.00 88.12 99 LEU A CA 1
ATOM 786 C C . LEU A 1 99 ? -6.227 -7.402 14.593 1.00 88.12 99 LEU A C 1
ATOM 788 O O . LEU A 1 99 ? -5.708 -7.947 13.625 1.00 88.12 99 LEU A O 1
ATOM 792 N N . ALA A 1 100 ? -7.104 -8.019 15.387 1.00 88.38 100 ALA A N 1
ATOM 793 C CA . ALA A 1 100 ? -7.493 -9.418 15.235 1.00 88.38 100 ALA A CA 1
ATOM 794 C C . ALA A 1 100 ? -8.319 -9.720 13.966 1.00 88.38 100 ALA A C 1
ATOM 796 O O . ALA A 1 100 ? -8.594 -10.885 13.689 1.00 88.38 100 ALA A O 1
ATOM 797 N N . LYS A 1 101 ? -8.753 -8.705 13.202 1.00 88.19 101 LYS A N 1
ATOM 798 C CA . LYS A 1 101 ? -9.523 -8.896 11.955 1.00 88.19 101 LYS A CA 1
ATOM 799 C C . LYS A 1 101 ? -8.667 -9.022 10.705 1.00 88.19 101 LYS A C 1
ATOM 801 O O . LYS A 1 101 ? -9.197 -9.405 9.669 1.00 88.19 101 LYS A O 1
ATOM 806 N N . SER A 1 102 ? -7.386 -8.692 10.797 1.00 83.88 102 SER A N 1
ATOM 807 C CA . SER A 1 102 ? -6.448 -8.773 9.685 1.00 83.88 102 SER A CA 1
ATOM 808 C C . SER A 1 102 ? -5.559 -9.999 9.850 1.00 83.88 102 SER A C 1
ATOM 810 O O . SER A 1 102 ? -4.969 -10.201 10.909 1.00 83.88 102 SER A O 1
ATOM 812 N N . ASN A 1 103 ? -5.383 -10.766 8.774 1.00 82.25 103 ASN A N 1
ATOM 813 C CA . ASN A 1 103 ? -4.394 -11.851 8.738 1.00 82.25 103 ASN A CA 1
ATOM 814 C C . ASN A 1 103 ? -2.951 -11.333 8.577 1.00 82.25 103 ASN A C 1
ATOM 816 O O . ASN A 1 103 ? -1.990 -12.088 8.719 1.00 82.25 103 ASN A O 1
ATOM 820 N N . ALA A 1 104 ? -2.783 -10.045 8.267 1.00 86.75 104 ALA A N 1
ATOM 821 C CA . ALA A 1 104 ? -1.483 -9.396 8.200 1.00 86.75 104 ALA A CA 1
ATOM 822 C C . ALA A 1 104 ? -0.976 -8.997 9.590 1.00 86.75 104 ALA A C 1
ATOM 824 O O . ALA A 1 104 ? -1.741 -8.562 10.453 1.00 86.75 104 ALA A O 1
ATOM 825 N N . LYS A 1 105 ? 0.347 -9.058 9.773 1.00 87.00 105 LYS A N 1
ATOM 826 C CA . LYS A 1 105 ? 1.013 -8.524 10.964 1.00 87.00 105 LYS A CA 1
ATOM 827 C C . LYS A 1 105 ? 1.000 -6.996 10.908 1.00 87.00 105 LYS A C 1
ATOM 829 O O . LYS A 1 105 ? 1.565 -6.405 9.986 1.00 87.00 105 LYS A O 1
ATOM 834 N N . LEU A 1 106 ? 0.384 -6.371 11.908 1.00 89.69 106 LEU A N 1
ATOM 835 C CA . LEU A 1 106 ? 0.237 -4.920 12.010 1.00 89.69 106 LEU A CA 1
ATOM 836 C C . LEU A 1 106 ? 0.927 -4.385 13.263 1.00 89.69 106 LEU A C 1
ATOM 838 O O . LEU A 1 106 ? 0.893 -5.017 14.318 1.00 89.69 106 LEU A O 1
ATOM 842 N N . SER A 1 107 ? 1.512 -3.196 13.156 1.00 88.94 107 SER A N 1
ATOM 843 C CA . SER A 1 107 ? 2.037 -2.437 14.292 1.00 88.94 107 SER A CA 1
ATOM 844 C C . SER A 1 107 ? 1.410 -1.042 14.336 1.00 88.94 107 SER A C 1
ATOM 846 O O . SER A 1 107 ? 1.059 -0.467 13.302 1.00 88.94 107 SER A O 1
ATOM 848 N N . ILE A 1 108 ? 1.231 -0.486 15.536 1.00 90.69 108 ILE A N 1
ATOM 849 C CA . ILE A 1 108 ? 0.765 0.897 15.691 1.00 90.69 108 ILE A CA 1
ATOM 850 C C . ILE A 1 108 ? 1.967 1.812 15.503 1.00 90.69 108 ILE A C 1
ATOM 852 O O . ILE A 1 108 ? 2.930 1.736 16.262 1.00 90.69 108 ILE A O 1
ATOM 856 N N . LYS A 1 109 ? 1.895 2.705 14.518 1.00 88.75 109 LYS A N 1
ATOM 857 C CA . LYS A 1 109 ? 2.914 3.735 14.313 1.00 88.75 109 LYS A CA 1
ATOM 858 C C . LYS A 1 109 ? 2.586 5.014 15.072 1.00 88.75 109 LYS A C 1
ATOM 860 O O . LYS A 1 109 ? 3.476 5.645 15.629 1.00 88.75 109 LYS A O 1
ATOM 865 N N . ASN A 1 110 ? 1.324 5.431 15.034 1.00 88.69 110 ASN A N 1
ATOM 866 C CA . ASN A 1 110 ? 0.881 6.662 15.677 1.00 88.69 110 ASN A CA 1
ATOM 867 C C . ASN A 1 110 ? -0.613 6.597 16.017 1.00 88.69 110 ASN A C 1
ATOM 869 O O . ASN A 1 110 ? -1.376 5.882 15.363 1.00 88.69 110 ASN A O 1
ATOM 873 N N . ARG A 1 111 ? -1.023 7.401 16.995 1.00 89.69 111 ARG A N 1
ATOM 874 C CA . ARG A 1 111 ? -2.413 7.711 17.320 1.00 89.69 111 ARG A CA 1
ATOM 875 C C . ARG A 1 111 ? -2.556 9.227 17.401 1.00 89.69 111 ARG A C 1
ATOM 877 O O . ARG A 1 111 ? -1.836 9.877 18.152 1.00 89.69 111 ARG A O 1
ATOM 884 N N . ASN A 1 112 ? -3.490 9.794 16.644 1.00 86.00 112 ASN A N 1
ATOM 885 C CA . ASN A 1 112 ? -3.793 11.217 16.758 1.00 86.00 112 ASN A CA 1
ATOM 886 C C . ASN A 1 112 ? -4.776 11.485 17.917 1.00 86.00 112 ASN A C 1
ATOM 888 O O . ASN A 1 112 ? -5.450 10.584 18.423 1.00 86.00 112 ASN A O 1
ATOM 892 N N . LYS A 1 113 ? -4.900 12.758 18.310 1.00 82.56 113 LYS A N 1
ATOM 893 C CA . LYS A 1 113 ? -5.828 13.206 19.365 1.00 82.56 113 LYS A CA 1
ATOM 894 C C . LYS A 1 113 ? -7.314 12.971 19.053 1.00 82.56 113 LYS A C 1
ATOM 896 O O . LYS A 1 113 ? -8.136 13.042 19.955 1.00 82.56 113 LYS A O 1
ATOM 901 N N . TYR A 1 114 ? -7.651 12.691 17.795 1.00 80.75 114 TYR A N 1
ATOM 902 C CA . TYR A 1 114 ? -9.014 12.437 17.327 1.00 80.75 114 TYR A CA 1
ATOM 903 C C . TYR A 1 114 ? -9.368 10.941 17.317 1.00 80.75 114 TYR A C 1
ATOM 905 O O . TYR A 1 114 ? -10.402 10.554 16.781 1.00 80.75 114 TYR A O 1
ATOM 913 N N . GLY A 1 115 ? -8.513 10.085 17.888 1.00 83.75 115 GLY A N 1
ATOM 914 C CA . GLY A 1 115 ? -8.759 8.646 17.957 1.00 83.75 115 GLY A CA 1
ATOM 915 C C . GLY A 1 115 ? -8.495 7.900 16.648 1.00 83.75 115 GLY A C 1
ATOM 916 O O . GLY A 1 115 ? -8.823 6.723 16.555 1.00 83.75 115 GLY A O 1
ATOM 917 N N . THR A 1 116 ? -7.879 8.539 15.653 1.00 91.19 116 THR A N 1
ATOM 918 C CA . THR A 1 116 ? -7.400 7.873 14.438 1.00 91.19 116 THR A CA 1
ATOM 919 C C . THR A 1 116 ? -6.027 7.254 14.681 1.00 91.19 116 THR A C 1
ATOM 921 O O . THR A 1 116 ? -5.132 7.883 15.255 1.00 91.19 116 THR A O 1
ATOM 924 N N . TYR A 1 117 ? -5.836 6.042 14.181 1.00 93.06 117 TYR A N 1
ATOM 925 C CA . TYR A 1 117 ? -4.597 5.285 14.259 1.00 93.06 117 TYR A CA 1
ATOM 926 C C . TYR A 1 117 ? -3.940 5.197 12.885 1.00 93.06 117 TYR A C 1
ATOM 928 O O . TYR A 1 117 ? -4.613 5.057 11.864 1.00 93.06 117 TYR A O 1
ATOM 936 N N . VAL A 1 118 ? -2.611 5.243 12.873 1.00 93.50 118 VAL A N 1
ATOM 937 C CA . VAL A 1 118 ? -1.790 4.912 11.706 1.00 93.50 118 VAL A CA 1
ATOM 938 C C . VAL A 1 118 ? -1.128 3.574 11.982 1.00 93.50 118 VAL A C 1
ATOM 940 O O . VAL A 1 118 ? -0.317 3.455 12.903 1.00 93.50 118 VAL A O 1
ATOM 943 N N . LEU A 1 119 ? -1.491 2.573 11.191 1.00 92.44 119 LEU A N 1
ATOM 944 C CA . LEU A 1 119 ? -1.011 1.202 11.307 1.00 92.44 119 LEU A CA 1
ATOM 945 C C . LEU A 1 119 ? 0.020 0.942 10.227 1.00 92.44 119 LEU A C 1
ATOM 947 O O . LEU A 1 119 ? -0.184 1.349 9.088 1.00 92.44 119 LEU A O 1
ATOM 951 N N . LYS A 1 120 ? 1.103 0.250 10.557 1.00 89.62 120 LYS A N 1
ATOM 952 C CA . LYS A 1 120 ? 2.098 -0.205 9.588 1.00 89.62 120 LYS A CA 1
ATOM 953 C C . LYS A 1 120 ? 1.873 -1.683 9.290 1.00 89.62 120 LYS A C 1
ATOM 955 O O . LYS A 1 120 ? 1.732 -2.487 10.211 1.00 89.62 120 LYS A O 1
ATOM 960 N N . VAL A 1 121 ? 1.836 -2.024 8.005 1.00 88.50 121 VAL A N 1
ATOM 961 C CA . VAL A 1 121 ? 1.749 -3.409 7.531 1.00 88.50 121 VAL A CA 1
ATOM 962 C C . VAL A 1 121 ? 3.164 -3.980 7.475 1.00 88.50 121 VAL A C 1
ATOM 964 O O . VAL A 1 121 ? 3.998 -3.508 6.706 1.00 88.50 121 VAL A O 1
ATOM 967 N N . GLU A 1 122 ? 3.456 -4.962 8.328 1.00 79.31 122 GLU A N 1
ATOM 968 C CA . GLU A 1 122 ? 4.802 -5.544 8.468 1.00 79.31 122 GLU A CA 1
ATOM 969 C C . GLU A 1 122 ? 5.034 -6.748 7.538 1.00 79.31 122 GLU A C 1
ATOM 971 O O . GLU A 1 122 ? 6.163 -7.204 7.381 1.00 79.31 122 GLU A O 1
ATOM 976 N N . SER A 1 123 ? 3.976 -7.281 6.924 1.00 72.69 123 SER A N 1
ATOM 977 C CA . SER A 1 123 ? 4.030 -8.396 5.970 1.00 72.69 123 SER A CA 1
ATOM 978 C C . SER A 1 123 ? 3.943 -7.927 4.515 1.00 72.69 123 SER A C 1
ATOM 980 O O . SER A 1 123 ? 3.458 -6.833 4.236 1.00 72.69 123 SER A O 1
ATOM 982 N N . ASN A 1 124 ? 4.265 -8.813 3.568 1.00 72.50 124 ASN A N 1
ATOM 983 C CA . ASN A 1 124 ? 4.040 -8.623 2.120 1.00 72.50 124 ASN A CA 1
ATOM 984 C C . ASN A 1 124 ? 2.558 -8.696 1.713 1.00 72.50 124 ASN A C 1
ATOM 986 O O . ASN A 1 124 ? 2.225 -8.994 0.569 1.00 72.50 124 ASN A O 1
ATOM 990 N N . ALA A 1 125 ? 1.661 -8.467 2.669 1.00 80.31 125 ALA A N 1
ATOM 991 C CA . ALA A 1 125 ? 0.237 -8.442 2.419 1.00 80.31 125 ALA A CA 1
ATOM 992 C C . ALA A 1 125 ? -0.115 -7.182 1.627 1.00 80.31 125 ALA A C 1
ATOM 994 O O . ALA A 1 125 ? 0.411 -6.095 1.877 1.00 80.31 125 ALA A O 1
ATOM 995 N N . SER A 1 126 ? -1.044 -7.332 0.691 1.00 86.50 126 SER A N 1
ATOM 996 C CA . SER A 1 126 ? -1.620 -6.217 -0.048 1.00 86.50 126 SER A CA 1
ATOM 997 C C . SER A 1 126 ? -2.271 -5.232 0.920 1.00 86.50 126 SER A C 1
ATOM 999 O O . SER A 1 126 ? -3.228 -5.556 1.623 1.00 86.50 126 SER A O 1
ATOM 1001 N N . ILE A 1 127 ? -1.764 -3.999 0.941 1.00 89.38 127 ILE A N 1
ATOM 1002 C CA . ILE A 1 127 ? -2.280 -2.940 1.815 1.00 89.38 127 ILE A CA 1
ATOM 1003 C C . ILE A 1 127 ? -3.760 -2.629 1.558 1.00 89.38 127 ILE A C 1
ATOM 1005 O O . ILE A 1 127 ? -4.482 -2.247 2.477 1.00 89.38 127 ILE A O 1
ATOM 1009 N N . LEU A 1 128 ? -4.214 -2.809 0.311 1.00 92.56 128 LEU A N 1
ATOM 1010 C CA . LEU A 1 128 ? -5.614 -2.626 -0.054 1.00 92.56 128 LEU A CA 1
ATOM 1011 C C . LEU A 1 128 ? -6.482 -3.691 0.606 1.00 92.56 128 LEU A C 1
ATOM 1013 O O . LEU A 1 128 ? -7.539 -3.369 1.139 1.00 92.56 128 LEU A O 1
ATOM 1017 N N . ASP A 1 129 ? -6.031 -4.943 0.577 1.00 92.12 129 ASP A N 1
ATOM 1018 C CA . ASP A 1 129 ? -6.800 -6.064 1.110 1.00 92.12 129 ASP A CA 1
ATOM 1019 C C . ASP A 1 129 ? -6.905 -5.953 2.626 1.00 92.12 129 ASP A C 1
ATOM 1021 O O . ASP A 1 129 ? -8.012 -5.982 3.154 1.00 92.12 129 ASP A O 1
ATOM 1025 N N . VAL A 1 130 ? -5.794 -5.651 3.300 1.00 93.31 130 VAL A N 1
ATOM 1026 C CA . VAL A 1 130 ? -5.774 -5.410 4.748 1.00 93.31 130 VAL A CA 1
ATOM 1027 C C . VAL A 1 130 ? -6.708 -4.259 5.145 1.00 93.31 130 VAL A C 1
ATOM 1029 O O . VAL A 1 130 ? -7.520 -4.406 6.058 1.00 93.31 130 VAL A O 1
ATOM 1032 N N . ALA A 1 131 ? -6.643 -3.112 4.458 1.00 94.69 131 ALA A N 1
ATOM 1033 C CA . ALA A 1 131 ? -7.525 -1.981 4.759 1.00 94.69 131 ALA A CA 1
ATOM 1034 C C .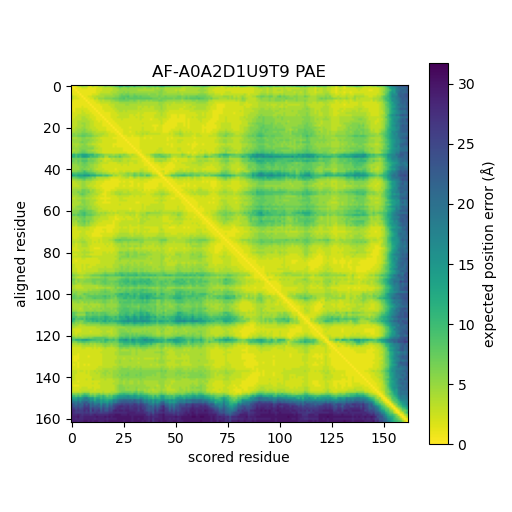 ALA A 1 131 ? -9.004 -2.332 4.515 1.00 94.69 131 ALA A C 1
ATOM 1036 O O . ALA A 1 131 ? -9.884 -1.981 5.303 1.00 94.69 131 ALA A O 1
ATOM 1037 N N . ASN A 1 132 ? -9.287 -3.071 3.441 1.00 95.50 132 ASN A N 1
ATOM 1038 C CA . ASN A 1 132 ? -10.639 -3.501 3.107 1.00 95.50 132 ASN A CA 1
ATOM 1039 C C . ASN A 1 132 ? -11.189 -4.538 4.098 1.00 95.50 132 ASN A C 1
ATOM 1041 O O . ASN A 1 132 ? -12.377 -4.477 4.407 1.00 95.50 132 ASN A O 1
ATOM 1045 N N . GLU A 1 133 ? -10.374 -5.476 4.582 1.00 94.88 133 GLU A N 1
ATOM 1046 C CA . GLU A 1 133 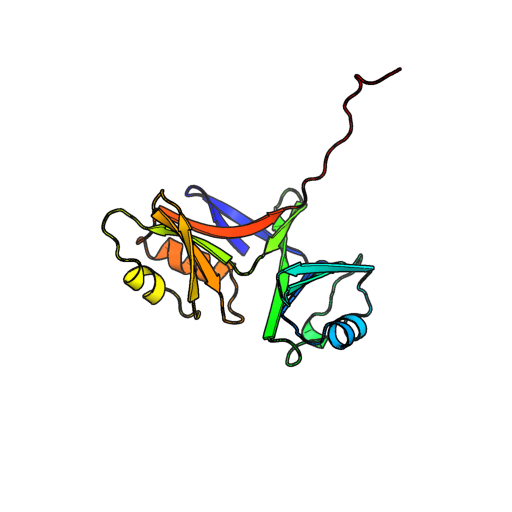? -10.740 -6.441 5.629 1.00 94.88 133 GLU A CA 1
ATOM 1047 C C . GLU A 1 133 ? -11.115 -5.718 6.925 1.00 94.88 133 GLU A C 1
ATOM 1049 O O . GLU A 1 133 ? -12.200 -5.943 7.470 1.00 94.88 133 GLU A O 1
ATOM 1054 N N . ILE A 1 134 ? -10.272 -4.776 7.361 1.00 95.38 134 ILE A N 1
ATOM 1055 C CA . ILE A 1 134 ? -10.535 -3.948 8.542 1.00 95.38 134 ILE A CA 1
ATOM 1056 C C . ILE A 1 134 ? -11.843 -3.171 8.372 1.00 95.38 134 ILE A C 1
ATOM 1058 O O . ILE A 1 134 ? -12.690 -3.213 9.264 1.00 95.38 134 ILE A O 1
ATOM 1062 N N . TYR A 1 135 ? -12.052 -2.506 7.232 1.00 95.81 135 TYR A N 1
ATOM 1063 C CA . TYR A 1 135 ? -13.288 -1.761 6.980 1.00 95.81 135 TYR A CA 1
ATOM 1064 C C . TYR A 1 135 ? -14.529 -2.663 7.024 1.00 95.81 135 TYR A C 1
ATOM 1066 O O . TYR A 1 135 ? -15.499 -2.380 7.729 1.00 95.81 135 TYR A O 1
ATOM 1074 N N . LYS A 1 136 ? -14.486 -3.791 6.307 1.00 95.12 136 LYS A N 1
ATOM 1075 C CA . LYS A 1 136 ? -15.609 -4.735 6.200 1.00 95.12 136 LYS A CA 1
ATOM 1076 C C . LYS A 1 136 ? -15.933 -5.445 7.512 1.00 95.12 136 LYS A C 1
ATOM 1078 O O . LYS A 1 136 ? -17.028 -5.983 7.632 1.00 95.12 136 LYS A O 1
ATOM 1083 N N . SER A 1 137 ? -15.032 -5.425 8.496 1.00 94.88 137 SER A N 1
ATOM 1084 C CA . SER A 1 137 ? -15.310 -5.960 9.834 1.00 94.88 137 SER A CA 1
ATOM 1085 C C . SER A 1 137 ? -16.432 -5.218 10.572 1.00 94.88 137 SER A C 1
ATOM 1087 O O . SER A 1 137 ? -16.978 -5.749 11.536 1.00 94.88 137 SER A O 1
ATOM 1089 N N . GLY A 1 138 ? -16.755 -3.986 10.156 1.00 94.75 138 GLY A N 1
ATOM 1090 C CA . GLY A 1 138 ? -17.782 -3.156 10.787 1.00 94.75 138 GLY A CA 1
ATOM 1091 C C . GLY A 1 138 ? -17.366 -2.526 12.121 1.00 94.75 138 GLY A C 1
ATOM 1092 O O . GLY A 1 138 ? -18.182 -1.837 12.733 1.00 94.75 138 GLY A O 1
ATOM 1093 N N . LEU A 1 139 ? -16.116 -2.721 12.555 1.00 94.62 139 LEU A N 1
ATOM 1094 C CA . LEU A 1 139 ? -15.559 -2.212 13.817 1.00 94.62 139 LEU A CA 1
ATOM 1095 C C . LEU A 1 139 ? -15.022 -0.774 13.730 1.00 94.62 139 LEU A C 1
ATOM 1097 O O . LEU A 1 139 ? -14.645 -0.177 14.737 1.00 94.62 139 LEU A O 1
ATOM 1101 N N . VAL A 1 140 ? -14.961 -0.217 12.524 1.00 94.94 140 VAL A N 1
ATOM 1102 C CA . VAL A 1 140 ? -14.342 1.080 12.235 1.00 94.94 140 VAL A CA 1
ATOM 1103 C C . VAL A 1 140 ? -15.333 1.991 11.519 1.00 94.94 140 VAL A C 1
ATOM 1105 O O . VAL A 1 140 ? -16.188 1.514 10.773 1.00 94.94 140 VAL A O 1
ATOM 1108 N N . GLU A 1 141 ? -15.214 3.295 11.743 1.00 94.31 141 GLU A N 1
ATOM 1109 C CA . GLU A 1 141 ? -15.897 4.324 10.948 1.00 94.31 141 GLU A CA 1
ATOM 1110 C C . GLU A 1 141 ? -15.220 4.476 9.581 1.00 94.31 141 GLU A C 1
ATOM 1112 O O . GLU A 1 141 ? -15.866 4.640 8.545 1.00 94.31 141 GLU A O 1
ATOM 1117 N N . SER A 1 142 ? -13.889 4.378 9.562 1.00 94.31 142 SER A N 1
ATOM 1118 C CA . SER A 1 142 ? -13.094 4.442 8.341 1.00 94.31 142 SER A CA 1
ATOM 1119 C C . SER A 1 142 ? -11.843 3.571 8.432 1.00 94.31 142 SER A C 1
ATOM 1121 O O . SER A 1 142 ? -11.245 3.394 9.496 1.00 94.31 142 SER A O 1
ATOM 1123 N N . SER A 1 143 ? -11.444 3.006 7.293 1.00 95.50 143 SER A N 1
ATOM 1124 C CA . SER A 1 143 ? -10.148 2.357 7.119 1.00 95.50 143 SER A CA 1
ATOM 1125 C C . SER A 1 143 ? -9.724 2.478 5.667 1.00 95.50 143 SER A C 1
ATOM 1127 O O . SER A 1 143 ? -10.445 2.043 4.767 1.00 95.50 143 SER A O 1
ATOM 1129 N N . HIS A 1 144 ? -8.574 3.103 5.441 1.00 94.69 144 HIS A N 1
ATOM 1130 C CA . HIS A 1 144 ? -8.047 3.299 4.101 1.00 94.69 144 HIS A CA 1
ATOM 1131 C C . HIS A 1 144 ? -6.518 3.247 4.084 1.00 94.69 144 HIS A C 1
ATOM 1133 O O . HIS A 1 144 ? -5.866 3.637 5.058 1.00 94.69 144 HIS A O 1
A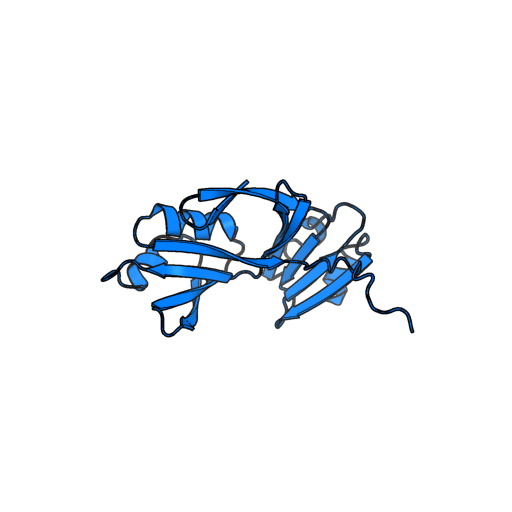TOM 1139 N N . PRO A 1 145 ? -5.916 2.797 2.972 1.00 93.69 145 PRO A N 1
ATOM 1140 C CA . PRO A 1 145 ? -4.484 2.920 2.780 1.00 93.69 145 PRO A CA 1
ATOM 1141 C C . PRO A 1 145 ? -4.060 4.390 2.825 1.00 93.69 145 PRO A C 1
ATOM 1143 O O . PRO A 1 145 ? -4.797 5.295 2.418 1.00 93.69 145 PRO A O 1
ATOM 1146 N N . ASN A 1 146 ? -2.847 4.618 3.303 1.00 91.25 146 ASN A N 1
ATOM 1147 C CA . ASN A 1 146 ? -2.163 5.888 3.188 1.00 91.25 146 ASN A CA 1
ATOM 1148 C C . ASN A 1 146 ? -1.351 5.896 1.884 1.00 91.25 146 ASN A C 1
ATOM 1150 O O . ASN A 1 146 ? -0.568 4.976 1.612 1.00 91.25 146 ASN A O 1
ATOM 1154 N N . PHE A 1 147 ? -1.538 6.939 1.079 1.00 91.38 147 PHE A N 1
ATOM 1155 C CA . PHE A 1 147 ? -0.874 7.106 -0.208 1.00 91.38 147 PHE A CA 1
ATOM 1156 C C . PHE A 1 147 ? -0.086 8.412 -0.243 1.00 91.38 147 PHE A C 1
ATOM 1158 O O . PHE A 1 147 ? -0.536 9.436 0.265 1.00 91.38 147 PHE A O 1
ATOM 1165 N N . ILE A 1 148 ? 1.055 8.395 -0.926 1.00 87.19 148 ILE A N 1
ATOM 1166 C CA . ILE A 1 148 ? 1.696 9.611 -1.423 1.00 87.19 148 ILE A CA 1
ATOM 1167 C C . ILE A 1 148 ? 1.140 9.857 -2.825 1.00 87.19 148 ILE A C 1
ATOM 1169 O O . ILE A 1 148 ? 1.339 9.043 -3.730 1.00 87.19 148 ILE A O 1
ATOM 1173 N N . ALA A 1 149 ? 0.420 10.962 -2.995 1.00 83.25 149 ALA A N 1
ATOM 1174 C CA . ALA A 1 149 ? -0.087 11.400 -4.288 1.00 83.25 149 ALA A CA 1
ATOM 1175 C C . ALA A 1 149 ? 0.858 12.441 -4.894 1.00 83.25 149 ALA A C 1
ATOM 1177 O O . ALA A 1 149 ? 1.315 13.354 -4.201 1.00 83.25 149 ALA A O 1
ATOM 1178 N N . ARG A 1 150 ? 1.130 12.341 -6.198 1.00 70.81 150 ARG A N 1
ATOM 1179 C CA . ARG A 1 150 ? 1.873 13.390 -6.905 1.00 70.81 150 ARG A CA 1
ATOM 1180 C C . ARG A 1 150 ? 0.938 14.574 -7.135 1.00 70.81 150 ARG A C 1
ATOM 1182 O O . ARG A 1 150 ? -0.022 14.462 -7.893 1.00 70.81 150 ARG A O 1
ATOM 1189 N N . ILE A 1 151 ? 1.206 15.704 -6.485 1.00 62.81 151 ILE A N 1
ATOM 1190 C CA . ILE A 1 151 ? 0.512 16.954 -6.801 1.00 62.81 151 ILE A CA 1
ATOM 1191 C C . ILE A 1 151 ? 1.165 17.518 -8.062 1.00 62.81 151 ILE A C 1
ATOM 1193 O O . ILE A 1 151 ? 2.291 18.012 -8.019 1.00 62.81 151 ILE A O 1
ATOM 1197 N N . VAL A 1 152 ? 0.476 17.419 -9.197 1.00 54.78 152 VAL A N 1
ATOM 1198 C CA . VAL A 1 152 ? 0.864 18.158 -10.399 1.00 54.78 152 VAL A CA 1
ATOM 1199 C C . VAL A 1 152 ? 0.410 19.598 -10.182 1.00 54.78 152 VAL A C 1
ATOM 1201 O O . VAL A 1 152 ? -0.782 19.889 -10.232 1.00 54.78 152 VAL A O 1
ATOM 1204 N N . LYS A 1 153 ? 1.347 20.503 -9.879 1.00 46.06 153 LYS A N 1
ATOM 1205 C CA . LYS A 1 153 ? 1.061 21.939 -9.927 1.00 46.06 153 LYS A CA 1
ATOM 1206 C C . LYS A 1 153 ? 0.847 22.308 -11.393 1.00 46.06 153 LYS A C 1
ATOM 1208 O O . LYS A 1 153 ? 1.806 22.331 -12.160 1.00 46.06 153 LYS A O 1
ATOM 1213 N N . PHE A 1 154 ? -0.388 22.594 -11.786 1.00 46.41 154 PHE A N 1
ATOM 1214 C CA . PHE A 1 154 ? -0.632 23.319 -13.027 1.00 46.41 154 PHE A CA 1
ATOM 1215 C C . PHE A 1 154 ? -0.192 24.766 -12.792 1.00 46.41 154 PHE A C 1
ATOM 1217 O O . PHE A 1 154 ? -0.915 25.547 -12.184 1.00 46.41 154 PHE A O 1
ATOM 1224 N N . SER A 1 155 ? 1.031 25.105 -13.202 1.00 43.81 155 SER A N 1
ATOM 1225 C CA . SER A 1 155 ? 1.506 26.490 -13.224 1.00 43.81 155 SER A CA 1
ATOM 1226 C C . SER A 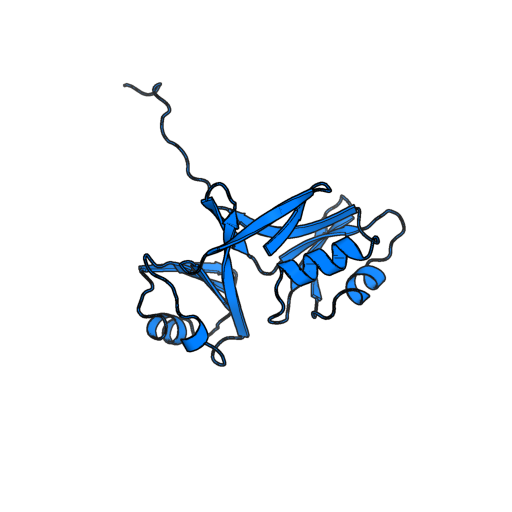1 155 ? 0.922 27.201 -14.440 1.00 43.81 155 SER A C 1
ATOM 1228 O O . SER A 1 155 ? 1.641 27.473 -15.392 1.00 43.81 155 SER A O 1
ATOM 1230 N N . ASN A 1 156 ? -0.376 27.484 -14.403 1.00 47.38 156 ASN A N 1
ATOM 1231 C CA . ASN A 1 156 ? -0.992 28.484 -15.268 1.00 47.38 156 ASN A CA 1
ATOM 1232 C C . ASN A 1 156 ? -1.648 29.530 -14.362 1.00 47.38 156 ASN A C 1
ATOM 1234 O O . ASN A 1 156 ? -2.870 29.641 -14.324 1.00 47.38 156 ASN A O 1
ATOM 1238 N N . ASP A 1 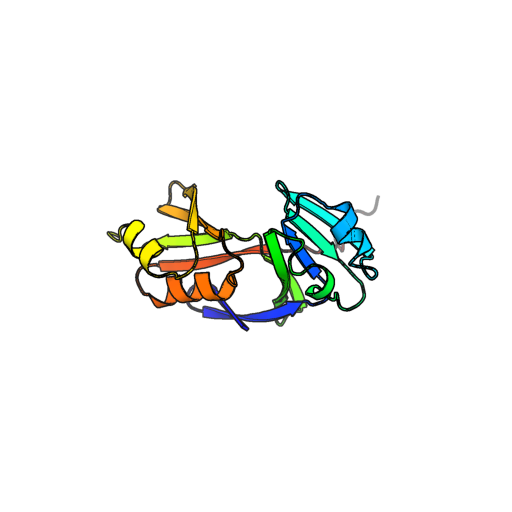157 ? -0.833 30.243 -13.585 1.00 48.34 157 ASP A N 1
ATOM 1239 C CA . ASP A 1 157 ? -1.241 31.523 -13.015 1.00 48.34 157 ASP A CA 1
ATOM 1240 C C . ASP A 1 157 ? -0.797 32.617 -14.005 1.00 48.34 157 ASP A C 1
ATOM 1242 O O . ASP A 1 157 ? 0.409 32.828 -14.155 1.00 48.34 157 ASP A O 1
ATOM 1246 N N . PRO A 1 158 ? -1.712 33.257 -14.759 1.00 51.31 158 PRO A N 1
ATOM 1247 C CA . PRO A 1 158 ? -1.351 34.256 -15.762 1.00 51.31 158 PRO A CA 1
ATOM 1248 C C . PRO A 1 158 ? -0.976 35.623 -15.163 1.00 51.31 158 PRO A C 1
ATOM 1250 O O . PRO A 1 158 ? -0.729 36.550 -15.928 1.00 51.31 158 PRO A O 1
ATOM 1253 N N . LEU A 1 159 ? -0.965 35.796 -13.834 1.00 48.25 159 LEU A N 1
ATOM 1254 C CA . LEU A 1 159 ? -0.904 37.125 -13.203 1.00 48.25 159 LEU A CA 1
ATOM 1255 C C . LEU A 1 159 ? 0.475 37.577 -12.702 1.00 48.25 159 LEU A C 1
ATOM 1257 O O . LEU A 1 159 ? 0.563 38.573 -11.989 1.00 48.25 159 LEU A O 1
ATOM 1261 N N . PHE A 1 160 ? 1.560 36.933 -13.129 1.00 48.28 160 PHE A N 1
ATOM 1262 C CA . PHE A 1 160 ? 2.907 37.490 -12.968 1.00 48.28 160 PHE A CA 1
ATOM 1263 C C . PHE A 1 160 ? 3.561 37.732 -14.329 1.00 48.28 160 PHE A C 1
ATOM 1265 O O . PHE A 1 160 ? 4.441 36.990 -14.761 1.00 48.28 160 PHE A O 1
ATOM 1272 N N . SER A 1 161 ? 3.132 38.799 -15.001 1.00 39.84 161 SER A N 1
ATOM 1273 C CA . SER A 1 161 ? 3.997 39.535 -15.923 1.00 39.84 161 SER A CA 1
ATOM 1274 C C . SER A 1 161 ? 4.546 40.763 -15.200 1.00 39.84 161 SER A C 1
ATOM 1276 O O . SER A 1 161 ? 3.812 41.434 -14.478 1.00 39.84 161 SER A O 1
ATOM 1278 N N . SER A 1 162 ? 5.848 40.956 -15.386 1.00 44.09 162 SER A N 1
ATOM 1279 C CA . SER A 1 162 ? 6.759 41.960 -14.827 1.00 44.09 162 SER A CA 1
ATOM 1280 C C . SER A 1 162 ? 6.278 43.405 -14.893 1.00 44.09 162 SER A C 1
ATOM 1282 O O . SER A 1 162 ? 5.540 43.734 -15.846 1.00 44.09 162 SER A O 1
#

Organism: NCBI:txid363852